Protein AF-Q9HFH8-F1 (afdb_monomer_lite)

pLDDT: mean 70.0, std 8.02, range [43.53, 80.06]

Secondary structure (DSSP, 8-state):
-HHHHHHHHHHHHHHHHTT--HHHHHHHTT---HHHHHHHHHHHHHHH-HHHHHHHH---

Structure (mmCIF, N/CA/C/O backbone):
data_AF-Q9HFH8-F1
#
_entry.id   AF-Q9HFH8-F1
#
loop_
_atom_site.group_PDB
_atom_site.id
_atom_site.type_symbol
_atom_site.label_atom_id
_atom_site.label_alt_id
_atom_site.label_comp_id
_atom_site.label_asym_id
_atom_site.label_entity_id
_atom_site.label_seq_id
_atom_s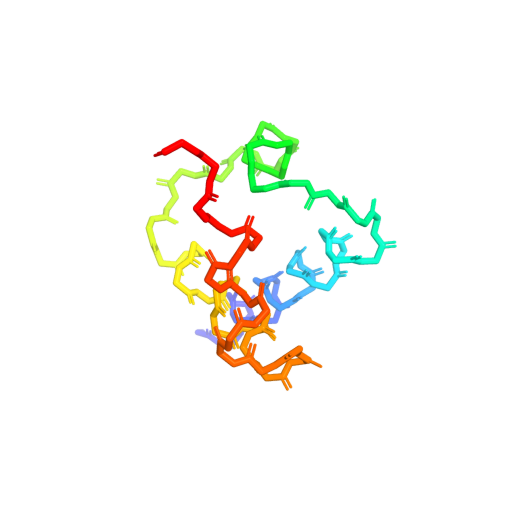ite.pdbx_PDB_ins_code
_atom_site.Cartn_x
_atom_site.Cartn_y
_atom_site.Cartn_z
_atom_site.occupancy
_atom_site.B_iso_or_equiv
_atom_site.auth_seq_id
_atom_site.auth_comp_id
_atom_site.auth_asym_id
_atom_site.auth_atom_id
_atom_site.pdbx_PDB_model_num
ATOM 1 N N . MET A 1 1 ? 5.778 4.517 -20.251 1.00 49.28 1 MET A N 1
ATOM 2 C CA . MET A 1 1 ? 4.995 5.108 -19.141 1.00 49.28 1 MET A CA 1
ATOM 3 C C . MET A 1 1 ? 4.129 4.063 -18.425 1.00 49.28 1 MET A C 1
ATOM 5 O O . MET A 1 1 ? 3.945 4.208 -17.229 1.00 49.28 1 MET A O 1
ATOM 9 N N . GLU A 1 2 ? 3.685 2.984 -19.086 1.00 50.28 2 GLU A N 1
ATOM 10 C CA . GLU A 1 2 ? 2.915 1.883 -18.459 1.00 50.28 2 GLU A CA 1
ATOM 11 C C . GLU A 1 2 ? 3.706 1.047 -17.437 1.00 50.28 2 GLU A C 1
ATOM 13 O O . GLU A 1 2 ? 3.220 0.818 -16.337 1.00 50.28 2 GLU A O 1
ATOM 18 N N . ALA A 1 3 ? 4.969 0.711 -17.721 1.00 54.94 3 ALA A N 1
ATOM 19 C CA . ALA A 1 3 ? 5.789 -0.127 -16.833 1.00 54.94 3 ALA A CA 1
ATOM 20 C C . ALA A 1 3 ? 6.013 0.446 -15.415 1.00 54.94 3 ALA A C 1
ATOM 22 O O . ALA A 1 3 ? 6.277 -0.302 -14.475 1.00 54.94 3 ALA A O 1
ATOM 23 N N . LEU A 1 4 ? 5.915 1.772 -15.247 1.00 55.25 4 LEU A N 1
ATOM 24 C CA . LEU A 1 4 ? 6.035 2.417 -13.937 1.00 55.25 4 LEU A CA 1
ATOM 25 C C . LEU A 1 4 ? 4.778 2.173 -13.087 1.00 55.25 4 LEU A C 1
ATOM 27 O O . LEU A 1 4 ? 4.884 1.954 -11.884 1.00 55.25 4 LEU A O 1
ATOM 31 N N . ASN A 1 5 ? 3.599 2.166 -13.715 1.00 62.00 5 ASN A N 1
ATOM 32 C CA . ASN A 1 5 ? 2.329 1.965 -13.021 1.00 62.00 5 ASN A CA 1
ATOM 33 C C . ASN A 1 5 ? 2.168 0.512 -12.559 1.00 62.00 5 ASN A C 1
ATOM 35 O O . ASN A 1 5 ? 1.762 0.291 -11.421 1.00 62.00 5 ASN A O 1
ATOM 39 N N . ASP A 1 6 ? 2.554 -0.462 -13.387 1.00 71.69 6 ASP A N 1
ATOM 40 C CA . ASP A 1 6 ? 2.429 -1.886 -13.045 1.00 71.69 6 ASP A CA 1
ATOM 41 C C . ASP A 1 6 ? 3.312 -2.271 -11.857 1.00 71.69 6 ASP A C 1
ATOM 43 O O . ASP A 1 6 ? 2.871 -2.973 -10.945 1.00 71.69 6 ASP A O 1
ATOM 47 N N . LYS A 1 7 ? 4.543 -1.748 -11.816 1.00 70.31 7 LYS A N 1
ATOM 48 C CA . LYS A 1 7 ? 5.455 -1.972 -10.691 1.00 70.31 7 LYS A CA 1
ATOM 49 C C . LYS A 1 7 ? 4.913 -1.361 -9.398 1.00 70.31 7 LYS A C 1
ATOM 51 O O . LYS A 1 7 ? 4.906 -2.027 -8.370 1.00 70.31 7 LYS A O 1
ATOM 56 N N . VAL A 1 8 ? 4.399 -0.130 -9.456 1.00 68.50 8 VAL A N 1
ATOM 57 C CA . VAL A 1 8 ? 3.804 0.534 -8.284 1.00 68.50 8 VAL A CA 1
ATOM 58 C C . VAL A 1 8 ? 2.582 -0.233 -7.771 1.00 68.50 8 VAL A C 1
ATOM 60 O O . VAL A 1 8 ? 2.409 -0.362 -6.559 1.00 68.50 8 VAL A O 1
ATOM 63 N N . ILE A 1 9 ? 1.748 -0.770 -8.666 1.00 71.50 9 ILE A N 1
ATOM 64 C CA . ILE A 1 9 ? 0.598 -1.603 -8.289 1.00 71.50 9 ILE A CA 1
ATOM 65 C C . ILE A 1 9 ? 1.066 -2.896 -7.614 1.00 71.50 9 ILE A C 1
ATOM 67 O O . ILE A 1 9 ? 0.541 -3.241 -6.553 1.00 71.50 9 ILE A O 1
ATOM 71 N N . LEU A 1 10 ? 2.061 -3.581 -8.183 1.00 76.19 10 LEU A N 1
ATOM 72 C CA . LEU A 1 10 ? 2.614 -4.816 -7.625 1.00 76.19 10 LEU A CA 1
ATOM 73 C C . LEU A 1 10 ? 3.229 -4.590 -6.235 1.00 76.19 10 LEU A C 1
ATOM 75 O O . LEU A 1 10 ? 2.973 -5.360 -5.305 1.00 76.19 10 LEU A O 1
ATOM 79 N N . ASP A 1 11 ? 3.985 -3.505 -6.069 1.00 72.69 11 ASP A N 1
ATOM 80 C CA . ASP A 1 11 ? 4.569 -3.121 -4.784 1.00 72.69 11 ASP A CA 1
ATOM 81 C C . ASP A 1 11 ? 3.455 -2.830 -3.758 1.00 72.69 11 ASP A C 1
ATOM 83 O O . ASP A 1 11 ? 3.486 -3.361 -2.648 1.00 72.69 11 ASP A O 1
ATOM 87 N N . CYS A 1 12 ? 2.399 -2.096 -4.138 1.00 73.19 12 CYS A N 1
ATOM 88 C CA . CYS A 1 12 ? 1.246 -1.833 -3.263 1.00 73.19 12 CYS A CA 1
ATOM 89 C C . CYS A 1 12 ? 0.497 -3.112 -2.856 1.00 73.19 12 CYS A C 1
ATOM 91 O O . CYS A 1 12 ? 0.143 -3.273 -1.686 1.00 73.19 12 CYS A O 1
ATOM 93 N N . GLN A 1 13 ? 0.265 -4.031 -3.797 1.00 75.62 13 GLN A N 1
ATOM 94 C CA . GLN A 1 13 ? -0.357 -5.327 -3.513 1.00 75.62 13 GLN A CA 1
ATOM 95 C C . GLN A 1 13 ? 0.484 -6.147 -2.537 1.00 75.62 13 GLN A C 1
ATOM 97 O O . GLN A 1 13 ? -0.066 -6.737 -1.610 1.00 75.62 13 GLN A O 1
ATOM 102 N N . THR A 1 14 ? 1.805 -6.135 -2.712 1.00 78.00 14 THR A N 1
ATOM 103 C CA . THR A 1 14 ? 2.732 -6.864 -1.846 1.00 78.00 14 THR A CA 1
ATOM 104 C C . THR A 1 14 ? 2.747 -6.288 -0.431 1.00 78.00 14 THR A C 1
ATOM 106 O O . THR A 1 14 ? 2.712 -7.046 0.536 1.00 78.00 14 THR A O 1
ATOM 109 N N . ILE A 1 15 ? 2.743 -4.960 -0.283 1.00 75.50 15 ILE A N 1
ATOM 110 C CA . ILE A 1 15 ? 2.655 -4.298 1.029 1.00 75.50 15 ILE A CA 1
ATOM 111 C C . ILE A 1 15 ? 1.384 -4.750 1.760 1.00 75.50 15 IL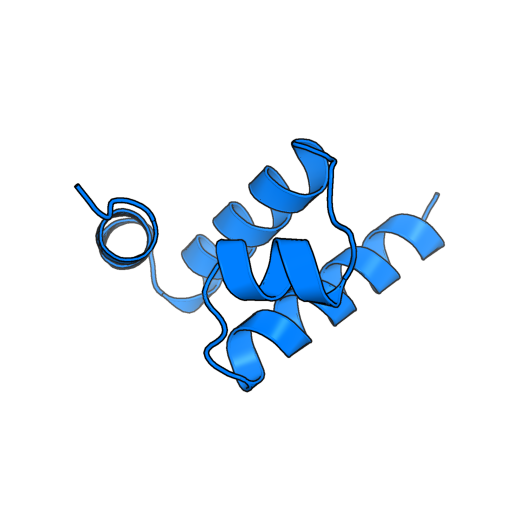E A C 1
ATOM 113 O O . ILE A 1 15 ? 1.442 -5.174 2.913 1.00 75.50 15 ILE A O 1
ATOM 117 N N . ILE A 1 16 ? 0.248 -4.747 1.062 1.00 74.00 16 ILE A N 1
ATOM 118 C CA . ILE A 1 16 ? -1.052 -5.109 1.638 1.00 74.00 16 ILE A CA 1
ATOM 119 C C . ILE A 1 16 ? -1.139 -6.600 1.962 1.00 74.00 16 ILE A C 1
ATOM 121 O O . ILE A 1 16 ? -1.615 -6.957 3.037 1.00 74.00 16 ILE A O 1
ATOM 125 N N . SER A 1 17 ? -0.662 -7.480 1.078 1.00 80.06 17 SER A N 1
ATOM 126 C CA . SER A 1 17 ? -0.711 -8.931 1.298 1.00 80.06 17 SER A CA 1
ATOM 127 C C . SER A 1 17 ? 0.120 -9.366 2.504 1.00 80.06 17 SER A C 1
ATOM 129 O O . SER A 1 17 ? -0.220 -10.338 3.171 1.00 80.06 17 SER A O 1
ATOM 131 N N . HIS A 1 18 ? 1.199 -8.638 2.791 1.00 77.75 18 HIS A N 1
ATOM 132 C CA . HIS A 1 18 ? 2.046 -8.864 3.959 1.00 77.75 18 HIS A CA 1
ATOM 133 C C . HIS A 1 18 ? 1.587 -8.076 5.190 1.00 77.75 18 HIS A C 1
ATOM 135 O O . HIS A 1 18 ? 2.253 -8.136 6.220 1.00 77.75 18 HIS A O 1
ATOM 141 N N . ASN A 1 19 ? 0.472 -7.341 5.091 1.00 73.00 19 ASN A N 1
ATOM 142 C CA . ASN A 1 19 ? -0.044 -6.470 6.143 1.00 73.00 19 ASN A CA 1
ATOM 143 C C . ASN A 1 19 ? 1.025 -5.480 6.660 1.00 73.00 19 ASN A C 1
ATOM 145 O O . ASN A 1 19 ? 1.048 -5.149 7.844 1.00 73.00 19 ASN A O 1
ATOM 149 N N . MET A 1 20 ? 1.929 -5.053 5.767 1.00 75.44 20 MET A N 1
ATOM 150 C CA . MET A 1 20 ? 3.032 -4.150 6.082 1.00 75.44 20 MET A CA 1
ATOM 151 C C . MET A 1 20 ? 2.507 -2.726 6.274 1.00 75.44 20 MET A C 1
ATOM 153 O O . MET A 1 20 ? 1.695 -2.219 5.494 1.00 75.44 20 MET A O 1
ATOM 157 N N . THR A 1 21 ? 3.014 -2.056 7.302 1.00 75.94 21 THR A N 1
ATOM 158 C CA . THR A 1 21 ? 2.799 -0.622 7.501 1.00 75.94 21 THR A CA 1
ATOM 159 C C . THR A 1 21 ? 3.518 0.191 6.419 1.00 75.94 21 THR A C 1
ATOM 161 O O . THR A 1 21 ? 4.434 -0.290 5.745 1.00 75.94 21 THR A O 1
ATOM 164 N N . TRP A 1 22 ? 3.127 1.460 6.250 1.00 74.75 22 TRP A N 1
ATOM 165 C CA . TRP A 1 22 ? 3.792 2.348 5.290 1.00 74.75 22 TRP A CA 1
ATOM 166 C C . TRP A 1 22 ? 5.286 2.528 5.596 1.00 74.75 22 TRP A C 1
ATOM 168 O O . TRP A 1 22 ? 6.091 2.527 4.671 1.00 74.75 22 TRP A O 1
ATOM 178 N N . GLU A 1 23 ? 5.677 2.622 6.870 1.00 76.69 23 GLU A N 1
ATOM 179 C CA . GLU A 1 23 ? 7.089 2.773 7.248 1.00 76.69 23 GLU A CA 1
ATOM 180 C C . GLU A 1 23 ? 7.908 1.503 6.970 1.00 76.69 23 GLU A C 1
ATOM 182 O O . GLU A 1 23 ? 9.020 1.592 6.448 1.00 76.69 23 GLU A O 1
ATOM 187 N N . GLU A 1 24 ? 7.354 0.311 7.214 1.00 77.06 24 GLU A N 1
ATOM 188 C CA . GLU A 1 24 ? 8.017 -0.951 6.851 1.00 77.06 24 GLU A CA 1
ATOM 189 C C . GLU A 1 24 ? 8.209 -1.071 5.338 1.00 77.06 24 GLU A C 1
ATOM 191 O O . GLU A 1 24 ? 9.290 -1.432 4.867 1.00 77.06 24 GLU A O 1
ATOM 196 N N . ALA A 1 25 ? 7.182 -0.714 4.566 1.00 76.44 25 ALA A N 1
ATOM 197 C CA . ALA A 1 25 ? 7.260 -0.676 3.115 1.00 76.44 25 ALA A CA 1
ATOM 198 C C . A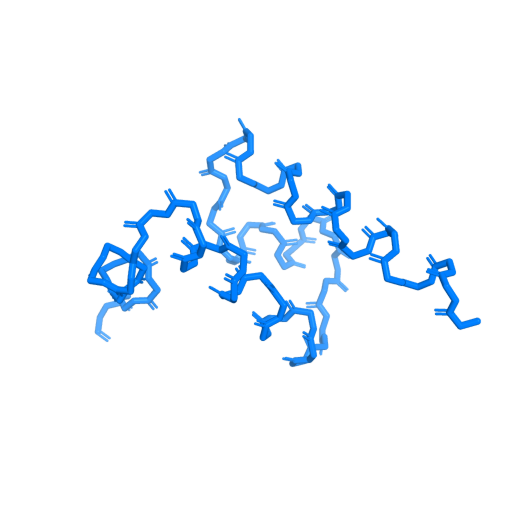LA A 1 25 ? 8.305 0.334 2.622 1.00 76.44 25 ALA A C 1
ATOM 200 O O . ALA A 1 25 ? 9.109 0.029 1.739 1.00 76.44 25 ALA A O 1
ATOM 201 N N . LYS A 1 26 ? 8.330 1.526 3.222 1.00 77.00 26 LYS A N 1
ATOM 202 C CA . LYS A 1 26 ? 9.272 2.595 2.894 1.00 77.00 26 LYS A CA 1
ATOM 203 C C . LYS A 1 26 ? 10.717 2.132 3.043 1.00 77.00 26 LYS A C 1
ATOM 205 O O . LYS A 1 26 ? 11.515 2.332 2.129 1.00 77.00 26 LYS A O 1
ATOM 210 N N . ILE A 1 27 ? 11.028 1.466 4.155 1.00 79.25 27 ILE A N 1
ATOM 211 C CA . ILE A 1 27 ? 12.360 0.919 4.437 1.00 79.25 27 ILE A CA 1
ATOM 212 C C . ILE A 1 27 ? 12.684 -0.225 3.470 1.00 79.25 27 ILE A C 1
ATOM 214 O O . ILE A 1 27 ? 13.745 -0.232 2.850 1.00 79.25 27 ILE A O 1
ATOM 218 N N . ARG A 1 28 ? 11.765 -1.183 3.311 1.00 74.44 28 ARG A N 1
ATOM 219 C CA . ARG A 1 28 ? 12.009 -2.423 2.560 1.00 74.44 28 ARG A CA 1
ATOM 220 C C . ARG A 1 2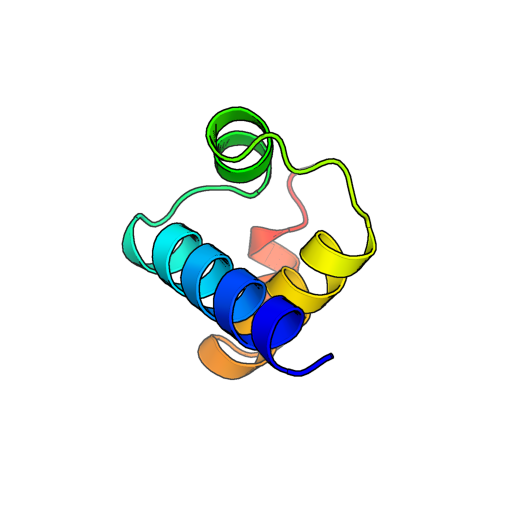8 ? 12.157 -2.209 1.055 1.00 74.44 28 ARG A C 1
ATOM 222 O O . ARG A 1 28 ? 12.954 -2.893 0.420 1.00 74.44 28 ARG A O 1
ATOM 229 N N . TYR A 1 29 ? 11.401 -1.270 0.499 1.00 71.88 29 TYR A N 1
ATOM 230 C CA . TYR A 1 29 ? 11.391 -0.969 -0.934 1.00 71.88 29 TYR A CA 1
ATOM 231 C C . TYR A 1 29 ? 12.139 0.329 -1.274 1.00 71.88 29 TYR A C 1
ATOM 233 O O . TYR A 1 29 ? 12.133 0.749 -2.430 1.00 71.88 29 TYR A O 1
ATOM 241 N N . ASN A 1 30 ? 12.800 0.955 -0.288 1.00 70.62 30 ASN A N 1
ATOM 242 C CA . ASN A 1 30 ? 13.504 2.235 -0.425 1.00 70.62 30 ASN A CA 1
ATOM 243 C C . ASN A 1 30 ? 12.630 3.315 -1.100 1.00 70.62 30 ASN A C 1
ATOM 245 O O . ASN A 1 30 ? 13.063 4.028 -2.009 1.00 70.62 30 ASN A O 1
ATOM 249 N N . LEU A 1 31 ? 11.359 3.390 -0.694 1.00 71.81 31 LEU A N 1
ATOM 250 C CA . LEU A 1 31 ? 10.382 4.294 -1.298 1.00 71.81 31 LEU A CA 1
ATOM 251 C C . LEU A 1 31 ? 10.589 5.694 -0.728 1.00 71.81 31 LEU A C 1
ATOM 253 O O . LEU A 1 31 ? 10.401 5.918 0.462 1.00 71.81 31 LEU A O 1
ATOM 257 N N . ASN A 1 32 ? 10.940 6.654 -1.578 1.00 67.94 32 ASN A N 1
ATOM 258 C CA . ASN A 1 32 ? 11.095 8.056 -1.171 1.00 67.94 32 ASN A CA 1
ATOM 259 C C . ASN A 1 32 ? 10.194 9.018 -1.962 1.00 67.94 32 ASN A C 1
ATOM 261 O O . ASN A 1 32 ? 10.335 10.233 -1.861 1.00 67.94 32 ASN A O 1
ATOM 265 N N . GLU A 1 33 ? 9.240 8.493 -2.739 1.00 66.31 33 GLU A N 1
ATOM 266 C CA . GLU A 1 33 ? 8.354 9.305 -3.574 1.00 66.31 33 GLU A CA 1
ATOM 267 C C . GLU A 1 33 ? 6.954 9.479 -2.974 1.00 66.31 33 GLU A C 1
ATOM 269 O O . GLU A 1 33 ? 6.201 8.520 -2.789 1.00 66.31 33 GLU A O 1
ATOM 274 N N . GLY A 1 34 ? 6.536 10.738 -2.798 1.00 69.56 34 GLY A N 1
ATOM 275 C CA . GLY A 1 34 ? 5.163 11.083 -2.403 1.00 69.56 34 GLY A CA 1
ATOM 276 C C . GLY A 1 34 ? 4.090 10.631 -3.409 1.00 69.56 34 GLY A C 1
ATOM 277 O O . GLY A 1 34 ? 2.919 10.498 -3.047 1.00 69.56 34 GLY A O 1
ATOM 278 N N . ASN A 1 35 ? 4.471 10.345 -4.659 1.00 68.62 35 ASN A N 1
ATOM 279 C CA . ASN A 1 35 ? 3.571 9.768 -5.660 1.00 68.62 35 ASN A CA 1
ATOM 280 C C . ASN A 1 35 ? 3.201 8.320 -5.319 1.00 68.62 35 ASN A C 1
ATOM 282 O O . ASN A 1 35 ? 2.023 7.971 -5.373 1.00 68.62 35 ASN A O 1
ATOM 286 N N . ILE A 1 36 ? 4.171 7.510 -4.885 1.00 70.94 36 ILE A N 1
ATOM 287 C CA . ILE A 1 36 ? 3.936 6.118 -4.478 1.00 70.94 36 ILE A CA 1
ATOM 288 C C . ILE A 1 36 ? 3.059 6.082 -3.228 1.00 70.94 36 ILE A C 1
ATOM 290 O O . ILE A 1 36 ? 2.099 5.316 -3.178 1.00 70.94 36 ILE A O 1
ATOM 294 N N . GLN A 1 37 ? 3.295 6.990 -2.275 1.00 74.00 37 GLN A N 1
ATOM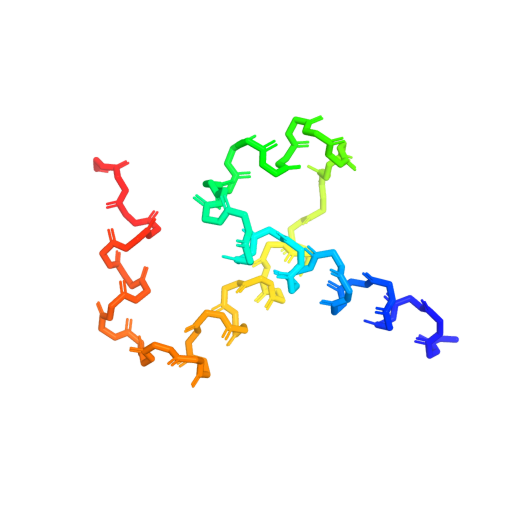 295 C CA . GLN A 1 37 ? 2.429 7.129 -1.105 1.00 74.00 37 GLN A CA 1
ATOM 296 C C . GLN A 1 37 ? 0.981 7.443 -1.509 1.00 74.00 37 GLN A C 1
ATOM 298 O O . GLN A 1 37 ? 0.055 6.794 -1.032 1.00 74.00 37 GLN A O 1
ATOM 303 N N . ARG A 1 38 ? 0.745 8.382 -2.437 1.00 74.69 38 ARG A N 1
ATOM 304 C CA . ARG A 1 38 ? -0.620 8.669 -2.921 1.00 74.69 38 ARG A CA 1
ATOM 305 C C . ARG A 1 38 ? -1.277 7.462 -3.581 1.00 74.69 38 ARG A C 1
ATOM 307 O O . ARG A 1 38 ? -2.475 7.262 -3.385 1.00 74.69 38 ARG A O 1
ATOM 314 N N . VAL A 1 39 ? -0.533 6.692 -4.375 1.00 70.94 39 VAL A N 1
ATOM 315 C CA . VAL A 1 39 ? -1.069 5.493 -5.036 1.00 70.94 39 VAL A CA 1
ATOM 316 C C . VAL A 1 39 ? -1.407 4.419 -4.002 1.00 70.94 39 VAL A C 1
ATOM 318 O O . VAL A 1 39 ? -2.521 3.898 -4.031 1.00 70.94 39 VAL A O 1
ATOM 321 N N . TYR A 1 40 ? -0.528 4.188 -3.026 1.00 74.88 40 TYR A N 1
ATOM 322 C CA . TYR A 1 40 ? -0.767 3.281 -1.904 1.00 74.88 40 TYR A CA 1
ATOM 323 C C . TYR A 1 40 ? -2.042 3.646 -1.127 1.00 74.88 40 TYR A C 1
ATOM 325 O O . TYR A 1 40 ? -2.929 2.813 -0.942 1.00 74.88 40 TYR A O 1
ATOM 333 N N . ILE A 1 41 ? -2.200 4.924 -0.766 1.00 73.19 41 ILE A N 1
ATOM 334 C CA . ILE A 1 41 ? -3.392 5.430 -0.069 1.00 73.19 41 ILE A CA 1
ATOM 335 C C . ILE A 1 41 ? -4.658 5.217 -0.908 1.00 73.19 41 ILE A C 1
ATOM 337 O O . ILE A 1 41 ? -5.674 4.756 -0.388 1.00 73.19 41 ILE A O 1
ATOM 341 N N . ARG A 1 42 ? -4.618 5.525 -2.212 1.00 72.38 42 ARG A N 1
ATOM 342 C CA . ARG A 1 42 ? -5.761 5.303 -3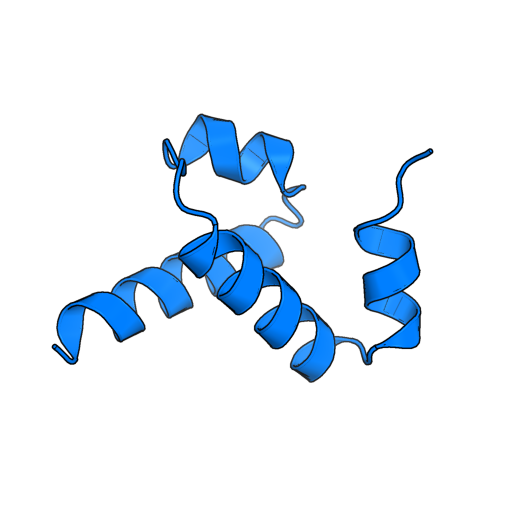.116 1.00 72.38 42 ARG A CA 1
ATOM 343 C C . ARG A 1 42 ? -6.147 3.829 -3.189 1.00 72.38 42 ARG A C 1
ATOM 345 O O . ARG A 1 42 ? -7.334 3.518 -3.167 1.00 72.38 42 ARG A O 1
ATOM 352 N N . TYR A 1 43 ? -5.164 2.937 -3.237 1.00 73.94 43 TYR A N 1
ATOM 353 C CA . TYR A 1 43 ? -5.400 1.500 -3.308 1.00 73.94 43 TYR A CA 1
ATOM 354 C C . TYR A 1 43 ? -6.036 0.963 -2.018 1.00 73.94 43 TYR A C 1
ATOM 356 O O . TYR A 1 43 ? -7.026 0.231 -2.068 1.00 73.94 43 TYR A O 1
ATOM 364 N N . LEU A 1 44 ? -5.560 1.419 -0.855 1.00 72.50 44 LEU A N 1
ATOM 365 C CA . LEU A 1 44 ? -6.201 1.129 0.427 1.00 72.50 44 LEU A CA 1
ATOM 366 C C . LEU A 1 44 ? -7.661 1.618 0.464 1.00 72.50 44 LEU A C 1
ATOM 368 O O . LEU A 1 44 ? -8.521 0.928 1.012 1.00 72.50 44 LEU A O 1
ATOM 372 N N . ILE A 1 45 ? -7.962 2.793 -0.113 1.00 73.94 45 ILE A N 1
ATOM 373 C CA . ILE A 1 45 ? -9.328 3.354 -0.120 1.00 73.94 45 ILE A CA 1
ATOM 374 C C . ILE A 1 45 ? -10.266 2.463 -0.931 1.00 73.94 45 ILE A C 1
ATOM 376 O O . ILE A 1 45 ? -11.397 2.242 -0.505 1.00 73.94 45 ILE A O 1
ATOM 380 N N . ILE A 1 46 ? -9.799 1.943 -2.067 1.00 74.56 46 ILE A N 1
ATOM 381 C CA . ILE A 1 46 ? -10.579 1.037 -2.918 1.00 74.56 46 ILE A CA 1
ATOM 382 C C . ILE A 1 46 ? -10.888 -0.268 -2.177 1.00 74.56 46 ILE A C 1
ATOM 384 O O . ILE A 1 46 ? -12.026 -0.726 -2.200 1.00 74.56 46 ILE A O 1
ATOM 388 N N . LEU A 1 47 ? -9.899 -0.851 -1.497 1.00 70.31 47 LEU A N 1
ATOM 389 C CA . LEU A 1 47 ? -10.061 -2.149 -0.836 1.00 70.31 47 LEU A CA 1
ATOM 390 C C . LEU A 1 47 ? -10.870 -2.089 0.462 1.00 70.31 47 LEU A C 1
ATOM 392 O O . LEU A 1 47 ? -11.628 -3.008 0.763 1.00 70.31 47 LEU A O 1
ATOM 396 N N . TYR A 1 48 ? -10.685 -1.036 1.256 1.00 78.81 48 TYR A N 1
ATOM 397 C CA . TYR A 1 48 ? -11.180 -0.988 2.634 1.00 78.81 48 TYR A CA 1
ATOM 398 C C . TYR A 1 48 ? -12.174 0.143 2.902 1.00 78.81 48 TYR A C 1
ATOM 400 O O . TYR A 1 48 ? -12.751 0.210 3.990 1.00 78.81 48 TYR A O 1
ATOM 408 N N . GLY A 1 49 ? -12.375 1.037 1.934 1.00 73.00 49 GLY A N 1
ATOM 409 C CA . GLY A 1 49 ? -13.150 2.259 2.103 1.00 73.00 49 GLY A CA 1
ATOM 410 C C . GLY A 1 49 ? -12.389 3.343 2.873 1.00 73.00 49 GLY A C 1
ATOM 411 O O . GLY A 1 49 ? -11.561 3.083 3.749 1.00 73.00 49 GLY A O 1
ATOM 412 N N . SER A 1 50 ? -12.710 4.604 2.584 1.00 74.75 50 SER A N 1
ATOM 413 C CA . SER A 1 50 ? -11.995 5.780 3.109 1.00 74.75 50 SER A CA 1
ATOM 414 C C . SER A 1 50 ? -11.935 5.860 4.640 1.00 74.75 50 SER A C 1
ATOM 416 O O . SER A 1 50 ? -10.937 6.316 5.198 1.00 74.75 50 SER A O 1
ATOM 418 N N . LYS A 1 51 ? -12.971 5.374 5.338 1.00 70.62 51 LYS A N 1
ATOM 419 C CA . LYS A 1 51 ? -13.061 5.406 6.807 1.00 70.62 51 LYS A CA 1
ATOM 420 C C . LYS A 1 51 ? -11.999 4.528 7.480 1.00 70.62 51 LYS A C 1
ATOM 422 O O . LYS A 1 51 ? -11.406 4.949 8.468 1.00 70.62 51 LYS A O 1
ATOM 427 N N . LYS A 1 52 ? -11.742 3.333 6.938 1.00 66.25 52 LYS A N 1
ATOM 428 C CA . LYS A 1 52 ? -10.775 2.374 7.495 1.00 66.25 52 LYS A CA 1
ATOM 429 C C . LYS A 1 52 ? -9.336 2.781 7.180 1.00 66.25 52 LYS A C 1
ATOM 431 O O . LYS A 1 52 ? -8.465 2.653 8.030 1.00 66.25 52 LYS A O 1
ATOM 436 N N . VAL A 1 53 ? -9.106 3.371 6.009 1.00 70.31 53 VAL A N 1
ATOM 437 C CA . VAL A 1 53 ? -7.793 3.915 5.627 1.00 70.31 53 VAL A CA 1
ATOM 438 C C . VAL A 1 53 ? -7.361 5.071 6.516 1.00 70.31 53 VAL A C 1
ATOM 440 O O . VAL A 1 53 ? -6.204 5.132 6.913 1.00 70.31 53 VAL A O 1
ATOM 443 N N . LYS A 1 54 ? -8.290 5.963 6.879 1.00 65.75 54 LYS A N 1
ATOM 444 C CA . LYS A 1 54 ? -7.992 7.075 7.787 1.00 65.75 54 LYS A CA 1
ATOM 445 C C . LYS A 1 54 ? -7.482 6.581 9.146 1.00 65.75 54 LYS A C 1
ATOM 447 O O . LYS A 1 54 ? -6.585 7.192 9.698 1.00 65.75 54 LYS A O 1
ATOM 452 N N . LEU A 1 55 ? -8.003 5.456 9.641 1.00 62.50 55 LEU A N 1
ATOM 453 C CA . LEU A 1 55 ? -7.524 4.808 10.868 1.00 62.50 55 LEU A CA 1
ATOM 454 C C . LEU A 1 55 ? -6.171 4.102 10.688 1.00 62.50 55 LEU A C 1
ATOM 456 O O . LEU A 1 55 ? -5.389 4.065 11.621 1.00 62.50 55 LEU A O 1
ATOM 460 N N . LEU A 1 56 ? -5.897 3.544 9.505 1.00 63.06 56 LEU A N 1
ATOM 461 C CA . LEU A 1 56 ? -4.641 2.838 9.206 1.00 63.06 56 LEU A CA 1
ATOM 462 C C . LEU A 1 56 ? -3.456 3.775 8.928 1.00 63.06 56 LEU A C 1
ATOM 464 O O . LEU A 1 56 ? -2.310 3.360 9.056 1.00 63.06 56 LEU A O 1
ATOM 468 N N . LEU A 1 57 ? -3.721 5.006 8.486 1.00 66.81 57 LEU A N 1
ATOM 469 C CA . LEU A 1 57 ? -2.692 5.993 8.136 1.00 66.81 57 LEU A CA 1
ATOM 470 C C . LEU A 1 57 ? -2.513 7.090 9.186 1.00 66.81 57 LEU A C 1
ATOM 472 O O . LEU A 1 57 ? -1.498 7.779 9.167 1.00 66.81 57 LEU A O 1
ATOM 476 N N . CYS A 1 58 ? -3.497 7.290 10.059 1.00 57.72 58 CYS A N 1
ATOM 477 C CA . CYS A 1 58 ? -3.342 8.142 11.226 1.00 57.72 58 CYS A CA 1
ATOM 478 C C . CYS A 1 58 ? -2.908 7.261 12.393 1.00 57.72 58 CYS A C 1
ATOM 480 O O . CYS A 1 58 ? -3.762 6.729 13.097 1.00 57.72 58 CYS A O 1
ATOM 482 N N . ASP A 1 59 ? -1.599 7.128 12.598 1.00 47.41 59 ASP A N 1
ATOM 483 C CA . ASP A 1 59 ? -1.084 6.761 13.913 1.00 47.41 59 ASP A CA 1
ATOM 484 C C . ASP A 1 59 ? -0.413 7.997 14.537 1.00 47.41 59 ASP A C 1
ATOM 486 O O . ASP A 1 59 ? 0.617 8.471 14.050 1.00 47.41 59 ASP A O 1
ATOM 490 N N . LYS A 1 60 ? -1.070 8.479 15.605 1.00 43.53 60 LYS A N 1
ATOM 491 C CA . LYS A 1 60 ? -0.889 9.696 16.433 1.00 43.53 60 LYS A CA 1
ATOM 492 C C . LYS A 1 60 ? -1.460 11.020 15.918 1.00 43.53 60 LYS A C 1
ATOM 494 O O . LYS A 1 60 ? -0.927 11.606 14.954 1.00 43.53 60 LYS A O 1
#

Radius of gyration: 11.25 Å; chains: 1; bounding box: 27×20×36 Å

Organism: Pichia etchellsii (NCBI:txid28550)

Foldseek 3Di:
DVVVVVVLVVLLVVCVVVVHAPVRSCVVVVDDDPVSVVVSLVVCCVVPNPVVSVVRNDDD

Sequence (60 aa):
MEALNDKVILDCQTIISHNMTWEEAKIRYNLNEGNIQRVYIRYLIILYGSKKVKLLLCDK